Protein AF-A0A7D7ZB06-F1 (afdb_monomer_lite)

pLDDT: mean 71.38, std 14.21, range [46.97, 89.19]

Foldseek 3Di:
DDDDDCPDPVNVVVCVLFDPPPDDPLLFDWDDDPWKIKTAQRRVVVVVVVVVVVPVVDPDDDDPDDPDDVVPCPDPPPDPVVVVVSNVSNVPPIDMTTSDD

Structure (mmCIF, N/CA/C/O backbone):
data_AF-A0A7D7ZB06-F1
#
_entry.id   AF-A0A7D7ZB06-F1
#
loop_
_atom_site.group_PDB
_atom_site.id
_atom_site.type_symbol
_atom_site.label_atom_id
_atom_site.label_alt_id
_atom_site.label_comp_id
_atom_site.label_asym_id
_atom_site.label_entity_id
_atom_site.label_seq_id
_atom_site.pdbx_PDB_ins_code
_atom_site.Cartn_x
_atom_site.Cartn_y
_atom_site.Cartn_z
_atom_site.occupancy
_atom_site.B_iso_or_equiv
_atom_site.auth_seq_id
_atom_site.auth_comp_id
_atom_site.auth_asym_id
_atom_site.auth_atom_id
_atom_site.pdbx_PDB_model_num
ATOM 1 N N . MET A 1 1 ? -0.334 12.066 10.438 1.00 49.66 1 MET A N 1
ATOM 2 C CA . MET A 1 1 ? -0.010 11.087 9.376 1.00 49.66 1 MET A CA 1
ATOM 3 C C . MET A 1 1 ? 1.497 10.907 9.388 1.00 49.66 1 MET A C 1
ATOM 5 O O . MET A 1 1 ? 2.186 11.914 9.385 1.00 49.66 1 MET A O 1
ATOM 9 N N . VAL A 1 2 ? 2.002 9.679 9.518 1.00 67.19 2 VAL A N 1
ATOM 10 C CA . VAL A 1 2 ? 3.453 9.416 9.513 1.00 67.19 2 VAL A CA 1
ATOM 11 C C . VAL A 1 2 ? 3.845 9.033 8.092 1.00 67.19 2 VAL A C 1
ATOM 13 O O . VAL A 1 2 ? 3.270 8.099 7.538 1.00 67.19 2 VAL A O 1
ATOM 16 N N . MET A 1 3 ? 4.786 9.768 7.504 1.00 70.56 3 MET A N 1
ATOM 17 C CA . MET A 1 3 ? 5.353 9.457 6.193 1.00 70.56 3 MET A CA 1
ATOM 18 C C . MET A 1 3 ? 6.604 8.604 6.403 1.00 70.56 3 MET A C 1
ATOM 20 O O . MET A 1 3 ? 7.553 9.047 7.044 1.00 70.56 3 MET A O 1
ATOM 24 N N . LEU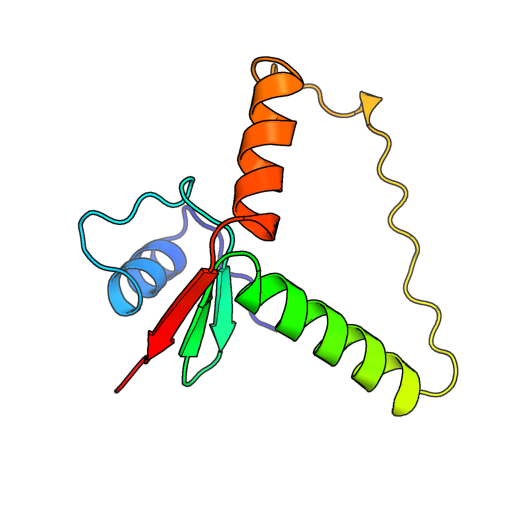 A 1 4 ? 6.598 7.376 5.886 1.00 76.88 4 LEU A N 1
ATOM 25 C CA . LEU A 1 4 ? 7.752 6.478 5.924 1.00 76.88 4 LEU A CA 1
ATOM 26 C C . LEU A 1 4 ? 8.337 6.374 4.517 1.00 76.88 4 LEU A C 1
ATOM 28 O O . LEU A 1 4 ? 7.643 5.985 3.579 1.00 76.88 4 LEU A O 1
ATOM 32 N N . GLY A 1 5 ? 9.612 6.728 4.364 1.00 74.81 5 GLY A N 1
ATOM 33 C CA . GLY A 1 5 ? 10.305 6.578 3.088 1.00 74.81 5 GLY A CA 1
ATOM 34 C C . GLY A 1 5 ? 10.527 5.104 2.744 1.00 74.81 5 GLY A C 1
ATOM 35 O O . GLY A 1 5 ? 10.911 4.316 3.602 1.00 74.81 5 GLY A O 1
ATOM 36 N N . HIS A 1 6 ? 10.347 4.735 1.474 1.00 70.62 6 HIS A N 1
ATOM 37 C CA . HIS A 1 6 ? 10.530 3.354 1.003 1.00 70.62 6 HIS A CA 1
ATOM 38 C C . HIS A 1 6 ? 11.928 2.790 1.319 1.00 70.62 6 HIS A C 1
ATOM 40 O O . HIS A 1 6 ? 12.083 1.602 1.592 1.00 70.62 6 HIS A O 1
ATOM 46 N N . TYR A 1 7 ? 12.951 3.647 1.292 1.00 76.25 7 TYR A N 1
ATOM 47 C CA . TYR A 1 7 ? 14.345 3.252 1.493 1.00 76.25 7 TYR A CA 1
ATOM 48 C C . TYR A 1 7 ? 14.833 3.383 2.940 1.00 76.25 7 TYR A C 1
ATOM 50 O O . TYR A 1 7 ? 15.955 2.961 3.226 1.00 76.25 7 TYR A O 1
ATOM 58 N N . THR A 1 8 ? 14.019 3.924 3.855 1.00 87.19 8 THR A N 1
ATOM 59 C CA . THR A 1 8 ? 14.404 4.018 5.269 1.00 87.19 8 THR A CA 1
ATOM 60 C C . THR A 1 8 ? 14.322 2.647 5.936 1.00 87.19 8 THR A C 1
ATOM 62 O O . THR A 1 8 ? 13.547 1.785 5.519 1.00 87.19 8 THR A O 1
ATOM 65 N N . ILE A 1 9 ? 15.119 2.440 6.988 1.00 87.44 9 ILE A N 1
ATOM 66 C CA . ILE A 1 9 ? 15.129 1.185 7.759 1.00 87.44 9 ILE A CA 1
ATOM 67 C C . ILE A 1 9 ? 13.717 0.877 8.270 1.00 87.44 9 ILE A C 1
ATOM 69 O O . ILE A 1 9 ? 13.175 -0.182 7.969 1.00 87.44 9 ILE A O 1
ATOM 73 N N . SER A 1 10 ? 13.066 1.857 8.899 1.00 86.69 10 SER A N 1
ATOM 74 C CA . SER A 1 10 ? 11.695 1.717 9.398 1.00 86.69 10 SER A CA 1
ATOM 75 C C . SER A 1 10 ? 10.678 1.425 8.289 1.00 86.69 10 SER A C 1
ATOM 77 O O . SER A 1 10 ? 9.726 0.683 8.513 1.00 86.69 10 SER A O 1
ATOM 79 N N . GLY A 1 11 ? 10.864 1.976 7.083 1.00 83.56 11 GLY A N 1
ATOM 80 C CA . GLY A 1 11 ? 10.015 1.668 5.929 1.00 83.56 11 GLY A CA 1
ATOM 81 C C . GLY A 1 11 ? 10.180 0.224 5.449 1.00 83.56 11 GLY A C 1
ATOM 82 O O . GLY A 1 11 ? 9.187 -0.454 5.173 1.00 83.56 11 GLY A O 1
ATOM 83 N N . LYS A 1 12 ? 11.423 -0.273 5.404 1.00 84.75 12 LYS A N 1
ATOM 84 C CA . LYS A 1 12 ? 11.737 -1.665 5.041 1.00 84.75 12 LYS A CA 1
ATOM 85 C C . LYS A 1 12 ? 11.187 -2.656 6.067 1.00 84.75 12 LYS A C 1
ATOM 87 O O . LYS A 1 12 ? 10.536 -3.622 5.674 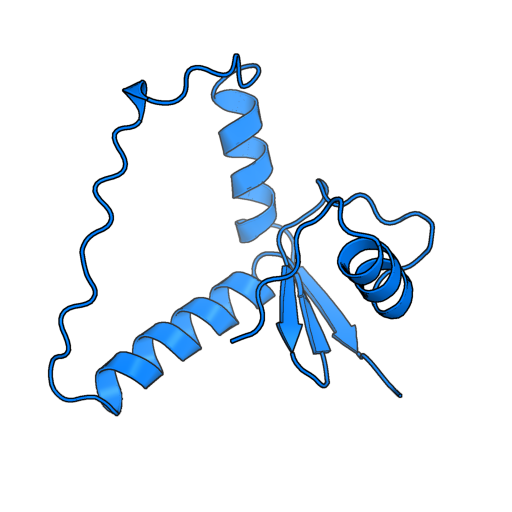1.00 84.75 12 LYS A O 1
ATOM 92 N N . GLU A 1 13 ? 11.395 -2.396 7.354 1.00 87.94 13 GLU A N 1
ATOM 93 C CA . GLU A 1 13 ? 10.864 -3.216 8.450 1.00 87.94 13 GLU A CA 1
ATOM 94 C C . GLU A 1 13 ? 9.334 -3.245 8.419 1.00 87.94 13 GLU A C 1
ATOM 96 O O . GLU A 1 13 ? 8.729 -4.315 8.421 1.00 87.94 13 GLU A O 1
ATOM 101 N N . PHE A 1 14 ? 8.692 -2.081 8.281 1.00 84.69 14 PHE A N 1
ATOM 102 C CA . PHE A 1 14 ? 7.236 -1.995 8.172 1.00 84.69 14 PHE A CA 1
ATOM 103 C C . PHE A 1 14 ? 6.701 -2.807 6.985 1.00 84.69 14 PHE A C 1
ATOM 105 O O . PHE A 1 14 ? 5.740 -3.563 7.138 1.00 84.69 14 PHE A O 1
ATOM 112 N N . LYS A 1 15 ? 7.353 -2.734 5.817 1.00 85.06 15 LYS A N 1
ATOM 113 C CA . LYS A 1 15 ? 6.982 -3.539 4.642 1.00 85.06 15 LYS A CA 1
ATOM 114 C C . LYS A 1 15 ? 7.040 -5.045 4.941 1.00 85.06 15 LYS A C 1
ATOM 116 O O . LYS A 1 15 ? 6.099 -5.755 4.591 1.00 85.06 15 LYS A O 1
ATOM 121 N N . GLN A 1 16 ? 8.091 -5.517 5.614 1.00 86.88 16 GLN A N 1
ATOM 122 C CA . GLN A 1 16 ? 8.264 -6.932 5.979 1.00 86.88 16 GLN A CA 1
ATOM 123 C C . GLN A 1 16 ? 7.215 -7.440 6.977 1.00 86.88 16 GLN A C 1
ATOM 125 O O . GLN A 1 16 ? 6.921 -8.630 6.990 1.00 86.88 16 GLN A O 1
ATOM 130 N N . THR A 1 17 ? 6.632 -6.560 7.799 1.00 85.81 17 THR A N 1
ATOM 131 C CA . THR A 1 17 ? 5.567 -6.959 8.739 1.00 85.81 17 THR A CA 1
ATOM 132 C C . THR A 1 17 ? 4.212 -7.194 8.071 1.00 85.81 17 THR A C 1
ATOM 134 O O . THR A 1 17 ? 3.364 -7.871 8.642 1.00 85.81 17 THR A O 1
ATOM 137 N N . ILE A 1 18 ? 3.985 -6.621 6.885 1.00 85.25 18 ILE A N 1
ATOM 138 C CA . ILE A 1 18 ? 2.671 -6.622 6.222 1.00 85.25 18 ILE A CA 1
ATOM 139 C C . ILE A 1 18 ? 2.643 -7.576 5.034 1.00 85.25 18 ILE A C 1
ATOM 141 O O . ILE A 1 18 ? 1.614 -8.193 4.759 1.00 85.25 18 ILE A O 1
ATOM 145 N N . PHE A 1 19 ? 3.750 -7.661 4.301 1.00 86.31 19 PHE A N 1
ATOM 146 C CA . PHE A 1 19 ? 3.816 -8.371 3.035 1.00 86.31 19 PHE A CA 1
ATOM 147 C C . PHE A 1 19 ? 4.763 -9.575 3.113 1.00 86.31 19 PHE A C 1
ATOM 149 O O . PHE A 1 19 ? 5.757 -9.523 3.841 1.00 86.31 19 PHE A O 1
ATOM 156 N N . PRO A 1 20 ? 4.488 -10.653 2.355 1.00 82.50 20 PRO A N 1
ATOM 157 C CA . PRO A 1 20 ? 5.353 -11.828 2.313 1.00 82.50 20 PRO A CA 1
ATOM 158 C C . PRO A 1 20 ? 6.721 -11.508 1.679 1.00 82.50 20 PRO A C 1
ATOM 160 O O . PRO A 1 20 ? 6.901 -10.475 1.032 1.00 82.50 20 PRO A O 1
ATOM 163 N N . LYS A 1 21 ? 7.714 -12.383 1.892 1.00 79.00 21 LYS A N 1
ATOM 164 C CA . LYS A 1 21 ? 9.121 -12.134 1.505 1.00 79.00 21 LYS A CA 1
ATOM 165 C C . LYS A 1 21 ? 9.328 -11.934 -0.002 1.00 79.00 21 LYS A C 1
ATOM 167 O O . LYS A 1 21 ? 10.265 -11.246 -0.391 1.00 79.00 21 LYS A O 1
ATOM 172 N N . ASP A 1 22 ? 8.462 -12.515 -0.817 1.00 80.75 22 ASP A N 1
ATOM 173 C CA . ASP A 1 22 ? 8.429 -12.460 -2.280 1.00 80.75 22 ASP A CA 1
ATOM 174 C C . ASP A 1 22 ? 7.617 -11.273 -2.832 1.00 80.75 22 ASP A C 1
ATOM 176 O O . ASP A 1 22 ? 7.383 -11.180 -4.032 1.00 80.75 22 ASP A O 1
ATOM 180 N N . TYR A 1 23 ? 7.192 -10.339 -1.976 1.00 79.88 23 TYR A N 1
ATOM 181 C CA . TYR A 1 23 ? 6.389 -9.195 -2.396 1.00 79.88 23 TYR A CA 1
ATOM 182 C C . TYR A 1 23 ? 7.183 -8.148 -3.197 1.00 79.88 23 TYR A C 1
ATOM 184 O O . TYR A 1 23 ? 8.023 -7.408 -2.656 1.00 79.88 23 TYR A O 1
ATOM 192 N N . ASP A 1 24 ? 6.815 -7.993 -4.469 1.00 77.44 24 ASP A N 1
ATOM 193 C CA . ASP A 1 24 ? 7.257 -6.889 -5.310 1.00 77.44 24 ASP A CA 1
ATOM 194 C C . ASP A 1 24 ? 6.386 -5.642 -5.068 1.00 77.44 24 ASP A C 1
ATOM 196 O O . ASP A 1 24 ? 5.162 -5.642 -5.199 1.00 77.44 24 ASP A O 1
ATOM 200 N N . GLY A 1 25 ? 7.041 -4.531 -4.713 1.00 72.12 25 GLY A N 1
ATOM 201 C CA . GLY A 1 25 ? 6.366 -3.249 -4.491 1.00 72.12 25 GLY A CA 1
ATOM 202 C C . GLY A 1 25 ? 5.811 -2.607 -5.765 1.00 72.12 25 GLY A C 1
ATOM 203 O O . GLY A 1 25 ? 5.112 -1.599 -5.671 1.00 72.12 25 GLY A O 1
ATOM 204 N N . THR A 1 26 ? 6.142 -3.158 -6.931 1.00 73.12 26 THR A N 1
ATOM 205 C CA . THR A 1 26 ? 5.688 -2.697 -8.243 1.00 73.12 26 THR A CA 1
ATOM 206 C C . THR A 1 26 ? 4.475 -3.464 -8.765 1.00 73.12 26 THR A C 1
ATOM 208 O O . THR A 1 26 ? 3.846 -2.990 -9.711 1.00 73.12 26 THR A O 1
ATOM 211 N N . ASP A 1 27 ? 4.093 -4.572 -8.118 1.00 72.94 27 ASP A N 1
ATOM 212 C CA . ASP A 1 27 ? 2.951 -5.393 -8.535 1.00 72.94 27 ASP A CA 1
ATOM 213 C C . ASP A 1 27 ? 1.627 -4.630 -8.432 1.00 72.94 27 ASP A C 1
ATOM 215 O O . ASP A 1 27 ? 0.791 -4.669 -9.337 1.00 72.94 27 ASP A O 1
ATOM 219 N N . MET A 1 28 ? 1.412 -3.917 -7.321 1.00 77.81 28 MET A N 1
ATOM 220 C CA . MET A 1 28 ? 0.200 -3.124 -7.121 1.00 77.81 28 MET A CA 1
ATOM 221 C C . MET A 1 28 ? 0.383 -2.019 -6.082 1.00 77.81 28 MET A C 1
ATOM 223 O O . MET A 1 28 ? 1.210 -2.106 -5.177 1.00 77.81 28 MET A O 1
ATOM 227 N N . SER A 1 29 ? -0.451 -0.985 -6.181 1.00 81.88 29 SER A N 1
ATOM 228 C CA . SER A 1 29 ? -0.554 0.055 -5.156 1.00 81.88 29 SER A CA 1
ATOM 229 C C . SER A 1 29 ? -1.419 -0.405 -3.982 1.00 81.88 29 SER A C 1
ATOM 231 O O . SER A 1 29 ? -2.445 -1.066 -4.175 1.00 81.88 29 SER A O 1
ATOM 233 N N . TRP A 1 30 ? -1.040 0.004 -2.768 1.00 84.12 30 TRP A N 1
ATOM 234 C CA . TRP A 1 30 ? -1.685 -0.423 -1.526 1.00 84.12 30 TRP A CA 1
ATOM 235 C C . TRP A 1 30 ? -2.111 0.742 -0.638 1.00 84.12 30 TRP A C 1
ATOM 237 O O . TRP A 1 30 ? -1.371 1.703 -0.448 1.00 84.12 30 TRP A O 1
ATOM 247 N N . PHE A 1 31 ? -3.279 0.596 -0.018 1.00 85.94 31 PHE A N 1
ATOM 248 C CA . PHE A 1 31 ? -3.756 1.423 1.08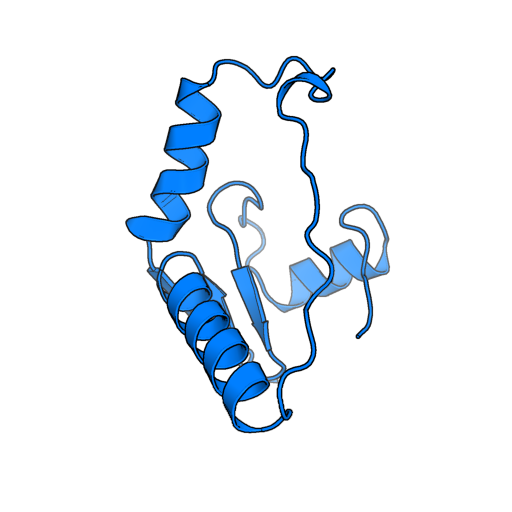0 1.00 85.94 31 PHE A CA 1
ATOM 249 C C . PHE A 1 31 ? -3.734 0.604 2.369 1.00 85.94 31 PHE A C 1
ATOM 251 O O . PHE A 1 31 ? -4.507 -0.343 2.534 1.00 85.94 31 PHE A O 1
ATOM 258 N N . VAL A 1 32 ? -2.835 0.953 3.285 1.00 85.38 32 VAL A N 1
ATOM 259 C CA . VAL A 1 32 ? -2.612 0.206 4.526 1.00 85.38 32 VAL A CA 1
ATOM 260 C C . VAL A 1 32 ? -3.293 0.905 5.698 1.00 85.38 32 VAL A C 1
ATOM 262 O O . VAL A 1 32 ? -3.104 2.094 5.939 1.00 85.38 32 VAL A O 1
ATOM 265 N N . THR A 1 33 ? -4.070 0.142 6.460 1.00 84.12 33 THR A N 1
ATOM 266 C CA . THR A 1 33 ? -4.684 0.557 7.727 1.00 84.12 33 THR A CA 1
ATOM 267 C C . THR A 1 33 ? -4.148 -0.298 8.870 1.00 84.12 33 THR A C 1
ATOM 269 O O . THR A 1 33 ? -3.495 -1.308 8.637 1.00 84.12 33 THR A O 1
ATOM 272 N N . LYS A 1 34 ? -4.491 0.042 10.119 1.00 82.06 34 LYS A N 1
ATOM 273 C CA . LYS A 1 34 ? -4.075 -0.738 11.301 1.00 82.06 34 LYS A CA 1
ATOM 274 C C . LYS A 1 34 ? -4.485 -2.217 11.262 1.00 82.06 34 LYS A C 1
ATOM 276 O O . LYS A 1 34 ? -3.836 -3.019 11.912 1.00 82.06 34 LYS A O 1
ATOM 281 N N . LYS A 1 35 ? -5.581 -2.554 10.569 1.00 85.06 35 LYS A N 1
ATOM 282 C CA . LYS A 1 35 ? -6.158 -3.911 10.555 1.00 85.06 35 LYS A CA 1
ATOM 283 C C . LYS A 1 35 ? -5.979 -4.632 9.224 1.00 85.06 35 LYS A C 1
ATOM 285 O O . LYS A 1 35 ? -6.016 -5.853 9.176 1.00 85.06 35 LYS A O 1
ATOM 290 N N . ARG A 1 36 ? -5.895 -3.884 8.121 1.00 89.19 36 ARG A N 1
ATOM 291 C CA . ARG A 1 36 ? -5.938 -4.442 6.764 1.00 89.19 36 ARG A CA 1
ATOM 292 C C . ARG A 1 36 ? -5.115 -3.616 5.790 1.00 89.19 36 ARG A C 1
ATOM 294 O O . ARG A 1 36 ? -5.158 -2.384 5.857 1.00 89.19 36 ARG A O 1
ATOM 301 N N . ALA A 1 37 ? -4.465 -4.286 4.849 1.00 88.44 37 ALA A N 1
ATOM 302 C CA . ALA A 1 37 ? -3.905 -3.682 3.647 1.00 88.44 37 ALA A CA 1
ATOM 303 C C . ALA A 1 37 ? -4.810 -3.991 2.445 1.00 88.44 37 ALA A C 1
ATOM 305 O O . ALA A 1 37 ? -5.146 -5.145 2.194 1.00 88.44 37 ALA A O 1
ATOM 306 N N . TYR A 1 38 ? -5.222 -2.958 1.714 1.00 88.31 38 TYR A N 1
ATOM 307 C CA . TYR A 1 38 ? -6.081 -3.053 0.532 1.00 88.31 38 TYR A CA 1
ATOM 308 C C . TYR A 1 38 ? -5.241 -2.770 -0.711 1.00 88.31 38 TYR A C 1
ATOM 310 O O . TYR A 1 38 ? -4.585 -1.736 -0.758 1.00 88.31 38 TYR A O 1
ATOM 318 N N . GLY A 1 39 ? -5.244 -3.658 -1.698 1.00 87.62 39 GLY A N 1
ATOM 319 C CA . GLY A 1 39 ? -4.466 -3.559 -2.932 1.00 87.62 39 GLY A CA 1
ATOM 320 C C . GLY A 1 39 ? -5.355 -3.318 -4.151 1.00 87.62 39 GLY A C 1
ATOM 321 O O . GLY A 1 39 ? -6.479 -3.827 -4.218 1.00 87.62 39 GLY A O 1
ATOM 322 N N . GLY A 1 40 ? -4.857 -2.529 -5.102 1.00 85.94 40 GLY A N 1
ATOM 323 C CA . GLY A 1 40 ? -5.499 -2.277 -6.394 1.00 85.94 40 GLY A CA 1
ATOM 324 C C . GLY A 1 40 ? -6.890 -1.633 -6.294 1.00 85.94 40 GLY A C 1
ATOM 325 O O . GLY A 1 40 ? -7.051 -0.576 -5.682 1.00 85.94 40 GLY A O 1
ATOM 326 N N . ARG A 1 41 ? -7.931 -2.264 -6.847 1.00 87.12 41 ARG A N 1
ATOM 327 C CA . ARG A 1 41 ? -9.293 -1.699 -6.876 1.00 87.12 41 ARG A CA 1
ATOM 328 C C . ARG A 1 41 ? -9.879 -1.524 -5.478 1.00 87.12 41 ARG A C 1
ATOM 330 O O . ARG A 1 41 ? -10.644 -0.588 -5.240 1.00 87.12 41 ARG A O 1
ATOM 337 N N . GLU A 1 42 ? -9.510 -2.389 -4.536 1.00 87.19 42 GLU A N 1
ATOM 338 C CA . GLU A 1 42 ? -9.943 -2.261 -3.142 1.00 87.19 42 GLU A CA 1
ATOM 339 C C . GLU A 1 42 ? -9.282 -1.058 -2.457 1.00 87.19 42 GLU A C 1
ATOM 341 O O . GLU A 1 42 ? -9.937 -0.368 -1.673 1.00 87.19 42 GLU A O 1
ATOM 346 N N . CYS A 1 43 ? -8.029 -0.743 -2.812 1.00 87.31 43 CYS A N 1
ATOM 347 C CA . CYS A 1 43 ? -7.366 0.505 -2.420 1.00 87.31 43 CYS A CA 1
ATOM 348 C C . CYS A 1 43 ? -8.141 1.714 -2.958 1.00 87.31 43 CYS A C 1
ATOM 350 O O . CYS A 1 43 ? -8.548 2.581 -2.181 1.00 87.31 43 CYS A O 1
ATOM 352 N N . LEU A 1 44 ? -8.439 1.727 -4.262 1.00 84.38 44 LEU A N 1
ATOM 353 C CA . LEU A 1 44 ? -9.148 2.833 -4.907 1.00 84.38 44 LEU A CA 1
ATOM 354 C C . LEU A 1 44 ? -10.536 3.073 -4.292 1.00 84.38 44 LEU A C 1
ATOM 356 O O . LEU A 1 44 ? -10.880 4.209 -3.971 1.00 84.38 44 LEU A O 1
ATOM 360 N N . LYS A 1 45 ? -11.313 2.011 -4.040 1.00 84.38 45 LYS A N 1
ATOM 361 C CA . LYS A 1 45 ? -12.616 2.109 -3.354 1.00 84.38 45 LYS A CA 1
ATOM 362 C C . LYS A 1 45 ? -12.495 2.762 -1.977 1.00 84.38 45 LYS A C 1
ATOM 364 O O . LYS A 1 45 ? -13.339 3.581 -1.612 1.00 84.38 45 LYS A O 1
ATOM 369 N N . LYS A 1 46 ? -11.467 2.403 -1.196 1.00 84.81 46 LYS A N 1
ATOM 370 C CA . LYS A 1 46 ? -11.229 3.016 0.119 1.00 84.81 46 LYS A CA 1
ATOM 371 C C . LYS A 1 46 ? -10.848 4.481 -0.022 1.00 84.81 46 LYS A C 1
ATOM 373 O O . LYS A 1 46 ? -11.442 5.292 0.678 1.00 84.81 46 LYS A O 1
ATOM 378 N N . LEU A 1 47 ? -9.939 4.820 -0.932 1.00 83.19 47 LEU A N 1
ATOM 379 C CA . LEU A 1 47 ? -9.528 6.204 -1.177 1.00 83.19 47 LEU A CA 1
ATOM 380 C C . LEU A 1 47 ? -10.706 7.088 -1.594 1.00 83.19 47 LEU A C 1
ATOM 382 O O . LEU A 1 47 ? -10.900 8.143 -1.000 1.00 83.19 47 LEU A O 1
ATOM 386 N N . ILE A 1 48 ? -11.541 6.629 -2.530 1.00 83.81 48 ILE A N 1
ATOM 387 C CA . ILE A 1 48 ? -12.753 7.350 -2.946 1.00 83.81 48 ILE A CA 1
ATOM 388 C C . ILE A 1 48 ? -13.702 7.523 -1.756 1.00 83.81 48 ILE A C 1
ATOM 390 O O . ILE A 1 48 ? -14.174 8.629 -1.506 1.00 83.81 48 ILE A O 1
ATOM 394 N N . LYS A 1 49 ? -13.940 6.464 -0.970 1.00 81.75 49 LYS A N 1
ATOM 395 C CA . LYS A 1 49 ? -14.786 6.549 0.228 1.00 81.75 49 LYS A CA 1
ATOM 396 C C . LYS A 1 49 ? -14.238 7.552 1.250 1.00 81.75 49 LYS A C 1
ATOM 398 O O . LYS A 1 49 ? -15.016 8.328 1.793 1.00 81.75 49 LYS A O 1
ATOM 403 N N . TYR A 1 50 ? -12.929 7.547 1.506 1.00 79.06 50 TYR A N 1
ATOM 404 C CA . TYR A 1 50 ? -12.282 8.507 2.404 1.00 79.06 50 TYR A CA 1
ATOM 405 C C . TYR A 1 50 ? -12.376 9.937 1.868 1.00 79.06 50 TYR A C 1
ATOM 407 O O . TYR A 1 50 ? -12.727 10.837 2.624 1.00 79.06 50 TYR A O 1
ATOM 415 N N . GLY A 1 51 ? -12.128 10.140 0.573 1.00 77.19 51 GLY A N 1
ATOM 416 C CA . GLY A 1 51 ? -12.249 11.442 -0.079 1.00 77.19 51 GLY A CA 1
ATOM 417 C C . GLY A 1 51 ? -13.671 12.001 0.002 1.00 77.19 51 GLY A C 1
ATOM 418 O O . GLY A 1 51 ? -13.856 13.134 0.437 1.00 77.19 51 GLY A O 1
ATOM 419 N N . ILE A 1 52 ? -14.686 11.196 -0.323 1.00 72.38 52 ILE A N 1
ATOM 420 C CA . ILE A 1 52 ? -16.098 11.604 -0.234 1.00 72.38 52 ILE A CA 1
ATOM 421 C C . ILE A 1 52 ? -16.496 11.891 1.221 1.00 72.38 52 ILE A C 1
ATOM 423 O O . ILE A 1 52 ? -17.078 12.937 1.490 1.00 72.38 52 ILE A O 1
ATOM 427 N N . ALA A 1 53 ? -16.137 11.018 2.170 1.00 67.50 53 ALA A N 1
ATOM 428 C CA . ALA A 1 53 ? -16.430 11.233 3.590 1.00 67.50 53 ALA A CA 1
ATOM 429 C C . ALA A 1 53 ? -15.779 12.521 4.124 1.00 67.50 53 ALA A C 1
ATOM 431 O O . ALA A 1 53 ? -16.427 13.300 4.813 1.00 67.50 53 ALA A O 1
ATOM 432 N N . SER A 1 54 ? -14.532 12.805 3.731 1.00 64.56 54 SER A N 1
ATOM 433 C CA . SER A 1 54 ? -13.837 14.031 4.145 1.00 64.56 54 SER A CA 1
ATOM 434 C C . SER A 1 54 ? -14.498 15.315 3.630 1.00 64.56 54 SER A C 1
ATOM 436 O O . SER A 1 54 ? -14.447 16.333 4.317 1.00 64.56 54 SER A O 1
ATOM 438 N N . ARG A 1 55 ? -15.162 15.260 2.465 1.00 62.00 55 ARG A N 1
ATOM 439 C CA . ARG A 1 55 ? -15.940 16.375 1.900 1.00 62.00 55 ARG A CA 1
ATOM 440 C C . ARG A 1 55 ? -17.322 16.536 2.539 1.00 62.00 55 ARG A C 1
ATOM 442 O O . ARG A 1 55 ? -17.858 17.635 2.513 1.00 62.00 55 ARG A O 1
ATOM 449 N N . LEU A 1 56 ? -17.892 15.461 3.086 1.00 58.66 56 LEU A N 1
ATOM 450 C CA . LEU A 1 56 ? -19.185 15.485 3.779 1.00 58.66 56 LEU A CA 1
ATOM 451 C C . LEU A 1 56 ? -19.062 16.007 5.221 1.00 58.66 56 LEU A C 1
ATOM 453 O O . LEU A 1 56 ? -19.941 16.737 5.663 1.00 58.66 56 LEU A O 1
ATOM 457 N N . ASP A 1 57 ? -17.976 15.677 5.930 1.00 56.06 57 ASP A N 1
ATOM 458 C CA . ASP A 1 57 ? -17.742 16.112 7.322 1.00 56.06 57 ASP A CA 1
ATOM 459 C C . ASP A 1 57 ? -17.093 17.502 7.442 1.00 56.06 57 ASP A C 1
ATOM 461 O O . ASP A 1 57 ? -17.195 18.160 8.477 1.00 56.06 57 ASP A O 1
ATOM 465 N N . SER A 1 58 ? -16.400 17.968 6.400 1.00 48.06 58 SER A N 1
ATOM 466 C CA . SER A 1 58 ? -15.697 19.254 6.417 1.00 48.06 58 SER A CA 1
ATOM 467 C C . SER A 1 58 ? -16.373 20.201 5.442 1.00 48.06 58 SER A C 1
ATOM 469 O O . SER A 1 58 ? -16.160 20.077 4.238 1.00 48.06 58 SER A O 1
ATOM 471 N N . GLY A 1 59 ? -17.165 21.151 5.950 1.00 50.75 59 GLY A N 1
ATOM 472 C CA . GLY A 1 59 ? -17.717 22.241 5.146 1.00 50.75 59 GLY A CA 1
ATOM 473 C C . GLY A 1 59 ? -16.642 22.821 4.226 1.00 50.75 59 GLY A C 1
ATOM 474 O O . GLY A 1 59 ? -15.657 23.370 4.706 1.00 50.75 59 GLY A O 1
ATOM 475 N N . HIS A 1 60 ? -16.802 22.580 2.923 1.00 47.69 60 HIS A N 1
ATOM 476 C CA . HIS A 1 60 ? -16.068 23.167 1.801 1.00 47.69 60 HIS A CA 1
ATOM 477 C C . HIS A 1 60 ? -14.596 23.552 2.072 1.00 47.69 60 HIS A C 1
ATOM 479 O O . HIS A 1 60 ? -14.180 24.674 1.801 1.00 47.69 60 HIS A O 1
ATOM 485 N N . LYS A 1 61 ? -13.768 22.638 2.597 1.00 52.16 61 LYS A N 1
ATOM 486 C CA . LYS A 1 61 ? -12.312 22.856 2.579 1.00 52.16 61 LYS A CA 1
ATOM 487 C C . LYS A 1 61 ? -11.800 22.530 1.184 1.00 52.16 61 LYS A C 1
ATOM 489 O O . LYS A 1 61 ? -11.727 21.360 0.810 1.00 52.16 61 LYS A O 1
ATOM 494 N N . GLU A 1 62 ? -11.492 23.568 0.412 1.00 52.44 62 GLU A N 1
ATOM 495 C CA . GLU A 1 62 ? -10.756 23.442 -0.843 1.00 52.44 62 GLU A CA 1
ATOM 496 C C . GLU A 1 62 ? -9.443 22.711 -0.555 1.00 52.44 62 GLU A C 1
ATOM 498 O O . GLU A 1 62 ? -8.599 23.166 0.219 1.00 52.44 62 GLU A O 1
ATOM 503 N N . PHE A 1 63 ? -9.306 21.510 -1.114 1.00 54.12 63 PHE A N 1
ATOM 504 C CA . PHE A 1 63 ? -8.022 20.832 -1.124 1.00 54.12 63 PHE A CA 1
ATOM 505 C C . PHE A 1 63 ? -7.135 21.597 -2.105 1.00 54.12 63 PHE A C 1
ATOM 507 O O . PHE A 1 63 ? -7.608 21.875 -3.208 1.00 54.12 63 PHE A O 1
ATOM 514 N N . PRO A 1 64 ? -5.888 21.936 -1.741 1.00 50.56 64 PRO A N 1
ATOM 515 C CA . PRO A 1 64 ? -4.986 22.596 -2.672 1.00 50.56 64 PRO A CA 1
ATOM 516 C C . PRO A 1 64 ? -4.866 21.738 -3.934 1.00 50.56 64 PRO A C 1
ATOM 518 O O . PRO A 1 64 ? -4.566 20.542 -3.854 1.00 50.56 64 PRO A O 1
ATOM 521 N N . GLU A 1 65 ? -5.158 22.335 -5.089 1.00 49.88 65 GLU A N 1
ATOM 522 C CA . GLU A 1 65 ? -4.916 21.690 -6.372 1.00 49.88 65 GLU A CA 1
ATOM 523 C C . GLU A 1 65 ? -3.414 21.462 -6.508 1.00 49.88 65 GLU A C 1
ATOM 525 O O . GLU A 1 65 ? -2.618 22.397 -6.543 1.00 49.88 65 GLU A O 1
ATOM 530 N N . ASN A 1 66 ? -3.018 20.194 -6.571 1.00 48.53 66 ASN A N 1
ATOM 531 C CA . ASN A 1 66 ? -1.674 19.855 -6.999 1.00 48.53 66 ASN A CA 1
ATOM 532 C C . ASN A 1 66 ? -1.642 20.024 -8.518 1.00 48.53 66 ASN A C 1
ATOM 534 O O . ASN A 1 66 ? -2.123 19.157 -9.251 1.00 48.53 66 ASN A O 1
ATOM 538 N N . THR A 1 67 ? -1.096 21.138 -8.995 1.00 46.97 67 THR A N 1
ATOM 539 C CA . THR A 1 67 ? -0.763 21.308 -10.409 1.00 46.97 67 THR A CA 1
ATOM 540 C C . THR A 1 67 ? 0.429 20.409 -10.715 1.00 46.97 67 THR A C 1
ATOM 542 O O . THR A 1 67 ? 1.569 20.754 -10.418 1.00 46.97 67 THR A O 1
ATOM 545 N N . PHE A 1 68 ? 0.166 19.210 -11.234 1.00 47.28 68 PHE A N 1
ATOM 546 C CA . PHE A 1 68 ? 1.213 18.312 -11.710 1.00 47.28 68 PHE A CA 1
ATOM 547 C C . PHE A 1 68 ? 1.432 18.565 -13.199 1.00 47.28 68 PHE A C 1
ATOM 549 O O . PHE A 1 68 ? 0.597 18.195 -14.028 1.00 47.28 68 PHE A O 1
ATOM 556 N N . ALA A 1 69 ? 2.540 19.217 -13.529 1.00 51.34 69 ALA A N 1
ATOM 557 C CA . ALA A 1 69 ? 2.958 19.435 -14.901 1.00 51.34 69 ALA A CA 1
ATOM 558 C 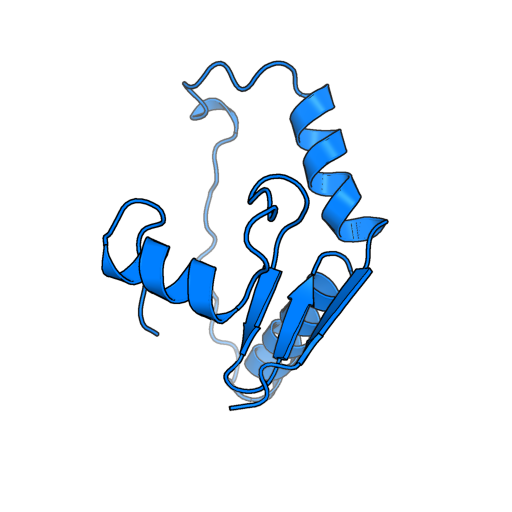C . ALA A 1 69 ? 3.639 18.141 -15.394 1.00 51.34 69 ALA A C 1
ATOM 560 O O . ALA A 1 69 ? 4.669 17.711 -14.876 1.00 51.34 69 ALA A O 1
ATOM 561 N N . LEU A 1 70 ? 2.985 17.426 -16.319 1.00 52.78 70 LEU A N 1
ATOM 562 C CA . LEU A 1 70 ? 3.417 16.091 -16.772 1.00 52.78 70 LEU A CA 1
ATOM 563 C C . LEU A 1 70 ? 4.792 16.124 -17.478 1.00 52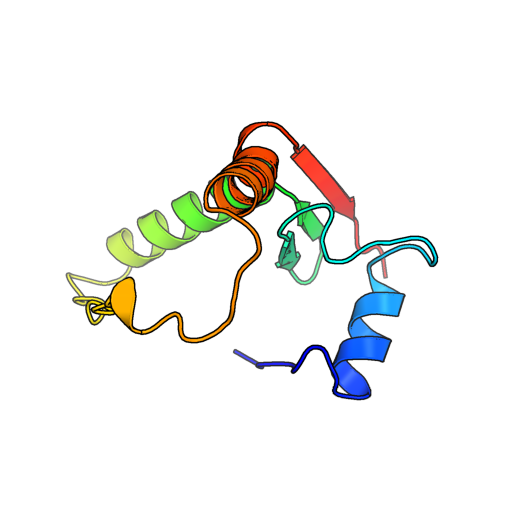.78 70 LEU A C 1
ATOM 565 O O . LEU A 1 70 ? 5.456 15.096 -17.599 1.00 52.78 70 LEU A O 1
ATOM 569 N N . ASP A 1 71 ? 5.204 17.302 -17.934 1.00 55.16 71 ASP A N 1
ATOM 570 C CA . ASP A 1 71 ? 6.486 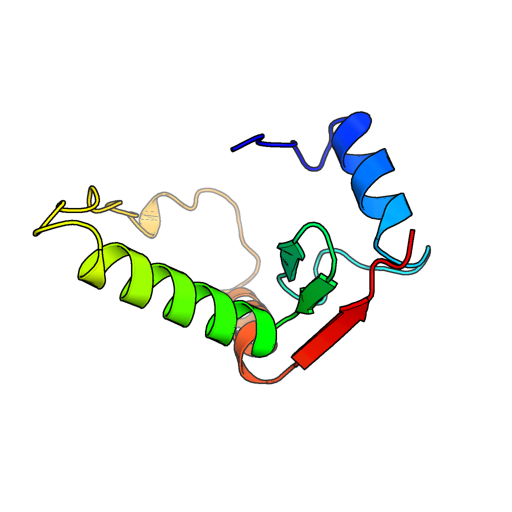17.638 -18.554 1.00 55.16 71 ASP A CA 1
ATOM 571 C C . ASP A 1 71 ? 7.661 17.713 -17.562 1.00 55.16 71 ASP A C 1
ATOM 573 O O . ASP A 1 71 ? 8.807 17.548 -17.977 1.00 55.16 71 ASP A O 1
ATOM 577 N N . GLU A 1 72 ? 7.411 17.850 -16.254 1.00 52.50 72 GLU A N 1
ATOM 578 C CA . GLU A 1 72 ? 8.455 17.818 -15.211 1.00 52.50 72 GLU A CA 1
ATOM 579 C C . GLU A 1 72 ? 8.986 16.400 -14.912 1.00 52.50 72 GLU A C 1
ATOM 581 O O . GLU A 1 72 ? 9.923 16.214 -14.126 1.00 52.50 72 GLU A O 1
ATOM 586 N N . CYS A 1 73 ? 8.426 15.370 -15.556 1.00 52.19 73 CYS A N 1
ATOM 587 C CA . CYS A 1 73 ? 8.936 14.002 -15.499 1.00 52.19 73 CYS A CA 1
ATOM 588 C C . CYS A 1 73 ? 10.256 13.878 -16.286 1.00 52.19 73 CYS A C 1
ATOM 590 O O . CYS A 1 73 ? 10.306 13.373 -17.402 1.00 52.19 73 CYS A O 1
ATOM 592 N N . THR A 1 74 ? 11.345 14.323 -15.660 1.00 48.72 74 THR A N 1
ATOM 593 C CA . THR A 1 74 ? 12.735 14.281 -16.162 1.00 48.72 74 THR A CA 1
ATOM 594 C C . THR A 1 74 ? 13.381 12.895 -16.096 1.00 48.72 74 THR A C 1
ATOM 596 O O . THR A 1 74 ? 14.467 12.677 -16.631 1.00 48.72 74 THR A O 1
ATOM 599 N N . VAL A 1 75 ? 12.719 11.937 -15.451 1.00 50.09 75 VAL A N 1
ATOM 600 C CA . VAL A 1 75 ? 13.117 10.530 -15.450 1.00 50.09 75 VAL A CA 1
ATOM 601 C C . VAL A 1 75 ? 12.554 9.851 -16.690 1.00 50.09 75 VAL A C 1
ATOM 603 O O . VAL A 1 75 ? 11.347 9.888 -16.916 1.00 50.09 75 VAL A O 1
ATOM 606 N N . ASP A 1 76 ? 13.430 9.192 -17.453 1.00 48.81 76 ASP A N 1
ATOM 607 C CA . ASP A 1 76 ? 13.104 8.248 -18.527 1.00 48.81 76 ASP A CA 1
ATOM 608 C C . ASP A 1 76 ? 12.255 7.088 -17.970 1.00 48.81 76 ASP A C 1
ATOM 610 O O . ASP A 1 76 ? 12.715 5.973 -17.700 1.00 48.81 76 ASP A O 1
ATOM 614 N N . CYS A 1 77 ? 10.979 7.375 -17.712 1.00 50.66 77 CYS A N 1
ATOM 615 C CA . CYS A 1 77 ? 9.972 6.454 -17.216 1.00 50.66 77 CYS A CA 1
ATOM 616 C C . CYS A 1 77 ? 9.544 5.546 -18.371 1.00 50.66 77 CYS A C 1
ATOM 618 O O . CYS A 1 77 ? 8.401 5.616 -18.813 1.00 50.66 77 CYS A O 1
ATOM 620 N N . LYS A 1 78 ? 10.485 4.735 -18.882 1.00 54.19 78 LYS A N 1
ATOM 621 C CA . LYS A 1 78 ? 10.339 3.654 -19.873 1.00 54.19 78 LYS A CA 1
ATOM 622 C C . LYS A 1 78 ? 8.920 3.531 -20.436 1.00 54.19 78 LYS A C 1
ATOM 624 O O . LYS A 1 78 ? 8.154 2.692 -19.968 1.00 54.19 78 LYS A O 1
ATOM 629 N N . THR A 1 79 ? 8.617 4.349 -21.444 1.00 58.88 79 THR A N 1
ATOM 630 C CA . THR A 1 79 ? 7.395 4.342 -22.267 1.00 58.88 79 THR A CA 1
ATOM 631 C C . THR A 1 79 ? 6.078 4.537 -21.493 1.00 58.88 79 THR A C 1
ATOM 633 O O . THR A 1 79 ? 5.701 3.731 -20.646 1.00 58.88 79 THR A O 1
ATOM 636 N N . VAL A 1 80 ? 5.272 5.527 -21.904 1.00 61.25 80 VAL A N 1
ATOM 637 C CA . VAL A 1 80 ? 3.887 5.797 -21.435 1.00 61.25 80 VAL A CA 1
ATOM 638 C C . VAL A 1 80 ? 3.044 4.520 -21.255 1.00 61.25 80 VAL A C 1
ATOM 640 O O . VAL A 1 80 ? 2.269 4.392 -20.310 1.00 61.25 80 VAL A O 1
ATOM 643 N N . LYS A 1 81 ? 3.259 3.521 -22.115 1.00 57.16 81 LYS A N 1
ATOM 644 C CA . LYS A 1 81 ? 2.630 2.197 -22.055 1.00 57.16 81 LYS A CA 1
ATOM 645 C C . LYS A 1 81 ? 2.829 1.480 -20.710 1.00 57.16 81 LYS A C 1
ATOM 647 O O . LYS A 1 81 ? 1.875 0.911 -20.190 1.00 57.16 81 LYS A O 1
ATOM 652 N N . ASN A 1 82 ? 4.020 1.533 -20.115 1.00 57.12 82 ASN A N 1
ATOM 653 C CA . ASN A 1 82 ? 4.287 0.890 -18.825 1.00 57.12 82 ASN A CA 1
ATOM 654 C C . ASN A 1 82 ? 3.673 1.657 -17.651 1.00 57.12 82 ASN A C 1
ATOM 656 O O . ASN A 1 82 ? 3.320 1.040 -16.648 1.00 57.12 82 ASN A O 1
ATOM 660 N N . VAL A 1 83 ? 3.524 2.980 -17.764 1.00 62.81 83 VAL A N 1
ATOM 661 C CA . VAL A 1 83 ? 2.786 3.783 -16.776 1.00 62.81 83 VAL A CA 1
ATOM 662 C C . VAL A 1 83 ? 1.312 3.388 -16.801 1.00 62.81 83 VAL A C 1
ATOM 664 O O . VAL A 1 83 ? 0.761 3.061 -15.756 1.00 62.81 83 VAL A O 1
ATOM 667 N N . ILE A 1 84 ? 0.709 3.290 -17.990 1.00 61.78 84 ILE A N 1
ATOM 668 C CA . ILE A 1 84 ? -0.686 2.851 -18.148 1.00 61.78 84 ILE A CA 1
ATOM 669 C C . ILE A 1 84 ? -0.882 1.424 -17.626 1.00 61.78 84 ILE A C 1
ATOM 671 O O . ILE A 1 84 ? -1.833 1.190 -16.889 1.00 61.78 84 ILE A O 1
ATOM 675 N N . ILE A 1 85 ? 0.018 0.482 -17.937 1.00 60.91 85 ILE A N 1
ATOM 676 C CA . ILE A 1 85 ? -0.059 -0.904 -17.432 1.00 60.91 85 ILE A CA 1
ATOM 677 C C . ILE A 1 85 ? 0.003 -0.939 -15.896 1.00 60.91 85 ILE A C 1
ATOM 679 O O . ILE A 1 85 ? -0.792 -1.638 -15.266 1.00 60.91 85 ILE A O 1
ATOM 683 N N . ARG A 1 86 ? 0.895 -0.149 -15.280 1.00 61.72 86 ARG A N 1
ATOM 684 C CA . ARG A 1 86 ? 0.997 -0.045 -13.813 1.00 61.72 86 ARG A CA 1
ATOM 685 C C . ARG A 1 86 ? -0.218 0.635 -13.189 1.00 61.72 86 ARG A C 1
ATOM 687 O O . ARG A 1 86 ? -0.658 0.229 -12.121 1.00 61.72 86 ARG A O 1
ATOM 694 N N . SER A 1 87 ? -0.804 1.628 -13.851 1.00 67.25 87 SER A N 1
ATOM 695 C CA . SER A 1 87 ? -2.067 2.231 -13.414 1.00 67.25 87 SER A CA 1
ATOM 696 C C . SER A 1 87 ? -3.256 1.289 -13.624 1.00 67.25 87 SER A C 1
ATOM 698 O O . SER A 1 87 ? -4.223 1.340 -12.867 1.00 67.25 87 SER A O 1
ATOM 700 N N . TRP A 1 88 ? -3.191 0.387 -14.604 1.00 67.31 88 TRP A N 1
ATOM 701 C CA . TRP A 1 88 ? -4.229 -0.609 -14.848 1.00 67.31 88 TRP A CA 1
ATOM 702 C C . TRP A 1 88 ? -4.306 -1.664 -13.754 1.00 67.31 88 TRP A C 1
ATOM 704 O O . TRP A 1 88 ? -5.421 -2.068 -13.430 1.00 67.31 88 TRP A O 1
ATOM 714 N N . SER A 1 89 ? -3.193 -2.044 -13.114 1.00 62.81 89 SER A N 1
ATOM 715 C CA . SER A 1 89 ? -3.248 -2.962 -11.963 1.00 62.81 89 SER A CA 1
ATOM 716 C C . SER A 1 89 ? -4.095 -2.396 -10.816 1.00 62.81 89 SER A C 1
ATOM 718 O O . SER A 1 89 ? -4.768 -3.148 -10.112 1.00 62.81 89 SER A O 1
ATOM 720 N N . VAL A 1 90 ? -4.176 -1.065 -10.688 1.00 67.94 90 VAL A N 1
ATOM 721 C CA . VAL A 1 90 ? -5.062 -0.393 -9.725 1.00 67.94 90 VAL A CA 1
ATOM 722 C C . VAL A 1 90 ? -6.546 -0.605 -10.044 1.00 67.94 90 VAL A C 1
ATOM 724 O O . VAL A 1 90 ? -7.373 -0.604 -9.138 1.00 67.94 90 VAL A O 1
ATOM 727 N N . LEU A 1 91 ? -6.906 -0.812 -11.310 1.00 67.94 91 LEU A N 1
ATOM 728 C CA . LEU A 1 91 ? -8.295 -0.989 -11.741 1.00 67.94 91 LEU A CA 1
ATOM 729 C C . LEU A 1 91 ? -8.692 -2.464 -11.873 1.00 67.94 91 LEU A C 1
ATOM 731 O O . LEU A 1 91 ? -9.830 -2.820 -11.557 1.00 67.94 91 LEU A O 1
ATOM 735 N N . THR A 1 92 ? -7.773 -3.311 -12.338 1.00 69.00 92 THR A N 1
ATOM 736 C CA . THR A 1 92 ? -8.055 -4.702 -12.721 1.00 69.00 92 THR A CA 1
ATOM 737 C C . THR A 1 92 ? -7.728 -5.712 -11.626 1.00 69.00 92 THR A C 1
ATOM 739 O O . THR A 1 92 ? -8.358 -6.768 -11.577 1.00 69.00 92 THR A O 1
ATOM 742 N N . MET A 1 93 ? -6.794 -5.399 -10.723 1.00 78.81 93 MET A N 1
ATOM 743 C CA . MET A 1 93 ? -6.385 -6.294 -9.639 1.00 78.81 93 MET A CA 1
ATOM 744 C C . MET A 1 93 ? -6.981 -5.838 -8.307 1.00 78.81 93 MET A C 1
ATOM 746 O O . MET A 1 93 ? -7.160 -4.648 -8.060 1.00 78.81 93 MET A O 1
ATOM 750 N N . GLY A 1 94 ? -7.302 -6.783 -7.425 1.00 82.75 94 GLY A N 1
ATOM 751 C CA . GLY A 1 94 ? -7.835 -6.492 -6.096 1.00 82.75 94 GLY A CA 1
ATOM 752 C C . GLY A 1 94 ? -7.360 -7.523 -5.086 1.00 82.75 94 GLY A C 1
ATOM 753 O O . GLY A 1 94 ? -7.471 -8.723 -5.327 1.00 82.75 94 GLY A O 1
ATOM 754 N N . ARG A 1 95 ? -6.822 -7.061 -3.955 1.00 87.06 95 ARG A N 1
ATOM 755 C CA . ARG A 1 95 ? -6.374 -7.935 -2.861 1.00 87.06 95 ARG A CA 1
ATOM 756 C C . ARG A 1 95 ? -6.649 -7.271 -1.517 1.00 87.06 95 ARG A C 1
ATOM 758 O O . ARG A 1 95 ? -6.571 -6.052 -1.399 1.00 87.06 95 ARG A O 1
ATOM 765 N N . VAL A 1 96 ? -6.958 -8.062 -0.497 1.00 88.62 96 VAL A N 1
ATOM 766 C CA . VAL A 1 96 ? -7.049 -7.593 0.890 1.00 88.62 96 VAL A CA 1
ATOM 767 C C . VAL A 1 96 ? -6.215 -8.526 1.751 1.00 88.62 96 VAL A C 1
ATOM 769 O O . VAL A 1 96 ? -6.396 -9.737 1.689 1.00 88.62 96 VAL A O 1
ATOM 772 N N . ILE A 1 97 ? -5.293 -7.962 2.524 1.00 88.00 97 ILE A N 1
ATOM 773 C CA . ILE A 1 97 ? -4.474 -8.689 3.495 1.00 88.00 97 ILE A CA 1
ATOM 774 C C . ILE A 1 97 ? -4.935 -8.263 4.882 1.00 88.00 97 ILE A C 1
ATOM 776 O O . ILE A 1 97 ? -5.015 -7.066 5.171 1.00 88.00 97 ILE A O 1
ATOM 780 N N . GLU A 1 98 ? -5.251 -9.233 5.734 1.00 88.31 98 GLU A N 1
ATOM 781 C CA . GLU A 1 98 ? -5.507 -8.973 7.146 1.00 88.31 98 GLU A CA 1
ATOM 782 C C . GLU A 1 98 ? -4.188 -8.917 7.904 1.00 88.31 98 GLU A C 1
ATOM 784 O O . GLU A 1 98 ? -3.374 -9.834 7.842 1.00 88.31 98 GLU A O 1
ATOM 789 N N . ILE A 1 99 ? -3.987 -7.818 8.620 1.00 84.00 99 ILE A N 1
ATOM 790 C CA . ILE A 1 99 ? -2.855 -7.643 9.520 1.00 84.00 99 ILE A CA 1
ATOM 791 C C . ILE A 1 99 ? -3.373 -8.102 10.883 1.00 84.00 99 ILE A C 1
ATOM 793 O O . ILE A 1 99 ? -3.790 -7.285 11.707 1.00 84.00 99 ILE A O 1
ATOM 797 N N . ASN A 1 100 ? -3.463 -9.423 11.064 1.00 65.62 100 ASN A N 1
ATOM 798 C CA . ASN A 1 100 ? -3.704 -10.006 12.380 1.00 65.62 100 ASN A CA 1
ATOM 799 C C . ASN A 1 100 ? -2.406 -9.877 13.166 1.00 65.62 100 ASN A C 1
ATOM 801 O O . ASN A 1 100 ? -1.363 -10.377 12.746 1.00 65.62 100 ASN A O 1
ATOM 805 N N . LYS A 1 101 ? -2.484 -9.124 14.254 1.00 54.50 101 LYS A N 1
ATOM 806 C CA . LYS A 1 101 ? -1.398 -8.943 15.202 1.00 54.50 101 LYS A CA 1
ATOM 807 C C . LYS A 1 101 ? -1.644 -9.835 16.402 1.00 54.50 101 LYS A C 1
ATOM 809 O O . LYS A 1 101 ? -2.822 -9.890 16.820 1.00 54.50 101 LYS A O 1
#

Secondary structure (DSSP, 8-state):
-----TTSHHHHHHHHHHS-TT--TTS--EEE-SSEEEEEHHHHHHHHHHHHHHHHHSTT--PPP----GGG--S--S-HHHHHHHHHHHHH-EEEEE---

Radius of gyration: 16.04 Å; chains: 1; bounding box: 34×36×38 Å

Sequence (101 aa):
MVMLGHYTISGKEFKQTIFPKDYDGTDMSWFVTKKRAYGGRECLKKLIKYGIASRLDSGHKEFPENTFALDECTVDCKTVKNVIIRSWSVLTMGRVIEINK